Protein AF-A0A3C1Y6S0-F1 (afdb_monomer)

Solvent-accessible surface area (backbone atoms only — not comparable to full-atom values): 6928 Å² total; per-residue (Å²): 108,70,50,68,77,71,61,75,52,52,75,64,57,48,47,44,73,80,56,66,90,57,85,48,43,18,37,35,36,30,40,33,51,76,91,71,67,44,74,67,59,54,49,48,33,38,44,75,61,81,33,53,78,75,42,79,43,83,50,95,51,61,49,98,87,65,23,37,30,32,40,38,31,30,57,34,57,71,57,72,66,40,51,55,34,32,41,76,76,71,30,46,75,77,46,76,54,47,62,52,56,67,68,55,52,52,51,50,51,53,52,51,52,53,51,53,57,62,73,75,108

Radius of gyration: 17.7 Å; Cα contacts (8 Å, |Δi|>4): 165; chains: 1; bounding box: 53×32×46 Å

Structure (mmCIF, N/CA/C/O backbone):
data_AF-A0A3C1Y6S0-F1
#
_entry.id   AF-A0A3C1Y6S0-F1
#
loop_
_atom_site.group_PDB
_atom_site.id
_atom_site.type_symbol
_atom_site.label_atom_id
_atom_site.label_alt_id
_atom_site.label_comp_id
_atom_site.label_asym_id
_atom_site.label_entity_id
_atom_site.label_seq_id
_atom_site.pdbx_PDB_ins_code
_atom_site.Cartn_x
_atom_site.Cartn_y
_atom_site.Cartn_z
_atom_site.occupancy
_atom_site.B_iso_or_equiv
_atom_site.auth_seq_id
_atom_site.auth_comp_id
_atom_site.auth_asym_id
_atom_site.auth_atom_id
_atom_site.pdbx_PDB_model_num
ATOM 1 N N . MET A 1 1 ? 24.812 6.040 -2.675 1.00 62.03 1 MET A N 1
ATOM 2 C CA . MET A 1 1 ? 24.918 5.913 -1.200 1.00 62.03 1 MET A CA 1
ATOM 3 C C . MET A 1 1 ? 25.512 7.144 -0.519 1.00 62.03 1 MET A C 1
ATOM 5 O O . MET A 1 1 ? 24.821 7.693 0.322 1.00 62.03 1 MET A O 1
ATOM 9 N N . ALA A 1 2 ? 26.721 7.612 -0.864 1.00 70.38 2 ALA A N 1
ATOM 10 C CA . ALA A 1 2 ? 27.377 8.727 -0.153 1.00 70.38 2 ALA A CA 1
ATOM 11 C C . ALA A 1 2 ? 26.521 10.010 -0.038 1.00 70.38 2 ALA A C 1
ATOM 13 O O . ALA A 1 2 ? 26.334 10.498 1.068 1.00 70.38 2 ALA A O 1
ATOM 14 N N . LYS A 1 3 ? 25.909 10.479 -1.139 1.00 75.12 3 LYS A N 1
ATOM 15 C CA . LYS A 1 3 ? 24.992 11.641 -1.135 1.00 75.12 3 LYS A CA 1
ATOM 16 C C . LYS A 1 3 ? 23.722 11.444 -0.295 1.00 75.12 3 LYS A C 1
ATOM 18 O O . LYS A 1 3 ? 23.220 12.385 0.305 1.00 75.12 3 LYS A O 1
ATOM 23 N N . PHE A 1 4 ? 23.188 10.220 -0.262 1.00 74.25 4 PHE A N 1
ATOM 24 C CA . PHE A 1 4 ? 22.010 9.902 0.553 1.00 74.25 4 PHE A CA 1
ATOM 25 C C . PHE A 1 4 ? 22.349 9.989 2.044 1.00 74.25 4 PHE A C 1
ATOM 27 O O . PHE A 1 4 ? 21.592 10.569 2.813 1.00 74.25 4 PHE A O 1
ATOM 34 N N . LEU A 1 5 ? 23.518 9.471 2.434 1.00 80.44 5 LEU A N 1
ATOM 35 C CA . LEU A 1 5 ? 24.005 9.514 3.813 1.00 80.44 5 LEU A CA 1
ATOM 36 C C . LEU A 1 5 ? 24.427 10.923 4.254 1.00 80.44 5 LEU A C 1
ATOM 38 O O . LEU A 1 5 ? 24.258 11.254 5.422 1.00 80.44 5 LEU A O 1
ATOM 42 N N . SER A 1 6 ? 24.950 11.751 3.343 1.00 86.88 6 SER A N 1
ATOM 43 C CA . SER A 1 6 ? 25.320 13.141 3.645 1.00 86.88 6 SER A CA 1
ATOM 44 C C . SER A 1 6 ? 24.130 14.106 3.665 1.00 86.88 6 SER A C 1
ATOM 46 O O . SER A 1 6 ? 24.260 15.219 4.162 1.00 86.88 6 SER A O 1
ATOM 48 N N . GLY A 1 7 ? 22.960 13.687 3.167 1.00 80.12 7 GLY A N 1
ATOM 49 C CA . GLY A 1 7 ? 21.750 14.512 3.110 1.00 80.12 7 GLY A CA 1
ATOM 50 C C . GLY A 1 7 ? 21.687 15.480 1.921 1.00 80.12 7 GLY A C 1
ATOM 51 O O . GLY A 1 7 ? 20.680 16.175 1.767 1.00 80.12 7 GLY A O 1
ATOM 52 N N . ASP A 1 8 ? 22.692 15.467 1.041 1.00 90.88 8 ASP A N 1
ATOM 53 C CA . ASP A 1 8 ? 22.876 16.401 -0.086 1.00 90.88 8 ASP A CA 1
ATOM 54 C C . ASP A 1 8 ? 22.039 16.058 -1.329 1.00 90.88 8 ASP A C 1
ATOM 56 O O . ASP A 1 8 ? 22.406 16.376 -2.461 1.00 90.88 8 ASP A O 1
ATOM 60 N N . LEU A 1 9 ? 20.919 15.363 -1.142 1.00 87.62 9 LEU A N 1
ATOM 61 C CA . LEU A 1 9 ? 20.007 15.042 -2.233 1.00 87.62 9 LEU A CA 1
ATOM 62 C C . LEU A 1 9 ? 19.018 16.186 -2.455 1.00 87.62 9 LEU A C 1
ATOM 64 O O . LEU A 1 9 ? 18.376 16.680 -1.517 1.00 87.62 9 LEU A O 1
ATOM 68 N N . THR A 1 10 ? 18.833 16.548 -3.720 1.00 91.12 10 THR A N 1
ATOM 69 C CA . THR A 1 10 ? 17.703 17.366 -4.164 1.00 91.12 10 THR A CA 1
ATOM 70 C C . THR A 1 10 ? 16.377 16.665 -3.849 1.00 91.12 10 THR A C 1
ATOM 72 O O . THR A 1 10 ? 16.325 15.460 -3.595 1.00 91.12 10 THR A O 1
ATOM 75 N N . ALA A 1 11 ? 15.266 17.406 -3.866 1.00 84.88 11 ALA A N 1
ATOM 76 C CA . ALA A 1 11 ? 13.946 16.819 -3.625 1.00 84.88 11 ALA A CA 1
ATOM 77 C C . ALA A 1 11 ? 13.609 15.690 -4.622 1.00 84.88 11 ALA A C 1
ATOM 79 O O . ALA A 1 11 ? 13.045 14.674 -4.219 1.00 84.88 11 ALA A O 1
ATOM 80 N N . ALA A 1 12 ? 14.002 15.842 -5.891 1.00 84.75 12 ALA A N 1
ATOM 81 C CA . ALA A 1 12 ? 13.804 14.828 -6.923 1.00 84.75 12 ALA A CA 1
ATOM 82 C C . ALA A 1 12 ? 14.650 13.572 -6.660 1.00 84.75 12 ALA A C 1
ATOM 84 O O . ALA A 1 12 ? 14.105 12.474 -6.635 1.00 84.75 12 ALA A O 1
ATOM 85 N N . GLU A 1 13 ? 15.945 13.728 -6.357 1.00 87.19 13 GLU A N 1
ATOM 86 C CA . GLU A 1 13 ? 16.820 12.588 -6.039 1.00 87.19 13 GLU A CA 1
ATOM 87 C C . GLU A 1 13 ? 16.372 11.855 -4.760 1.00 87.19 13 GLU A C 1
ATOM 89 O O . GLU A 1 13 ? 16.472 10.629 -4.670 1.00 87.19 13 GLU A O 1
ATOM 94 N N . LYS A 1 14 ? 15.849 12.585 -3.760 1.00 85.81 14 LYS A N 1
ATOM 95 C CA . LYS A 1 14 ? 15.237 11.975 -2.568 1.00 85.81 14 LYS A CA 1
ATOM 96 C C . LYS A 1 14 ? 14.062 11.098 -2.967 1.00 85.81 14 LYS A C 1
ATOM 98 O O . LYS A 1 14 ? 14.014 9.952 -2.533 1.00 85.81 14 LYS A O 1
ATOM 103 N N . LEU A 1 15 ? 13.154 11.629 -3.787 1.00 83.56 15 LEU A N 1
ATOM 104 C CA . LEU A 1 15 ? 11.959 10.923 -4.234 1.00 83.56 15 LEU A CA 1
ATOM 105 C C . LEU A 1 15 ? 12.315 9.667 -5.032 1.00 83.56 15 LEU A C 1
ATOM 107 O O . LEU A 1 15 ? 11.832 8.595 -4.693 1.00 83.56 15 LEU A O 1
ATOM 111 N N . GLU A 1 16 ? 13.202 9.780 -6.018 1.00 84.69 16 GLU A N 1
ATOM 112 C CA . GLU A 1 16 ? 13.662 8.652 -6.836 1.00 84.69 16 GLU A CA 1
ATOM 113 C C . GLU A 1 16 ? 14.303 7.549 -5.981 1.00 84.69 16 GLU A C 1
ATOM 115 O O . GLU A 1 16 ? 14.069 6.363 -6.207 1.00 84.69 16 GLU A O 1
ATOM 120 N N . THR A 1 17 ? 15.040 7.927 -4.930 1.00 83.56 17 THR A N 1
ATOM 121 C CA . THR A 1 17 ? 15.675 6.955 -4.030 1.00 83.56 17 THR A CA 1
ATOM 122 C C . THR A 1 17 ? 14.657 6.122 -3.240 1.00 83.56 17 THR A C 1
ATOM 124 O O . THR A 1 17 ? 14.885 4.933 -3.020 1.00 83.56 17 THR A O 1
ATOM 127 N N . ILE A 1 18 ? 13.547 6.717 -2.791 1.00 81.06 18 ILE A N 1
ATOM 128 C CA . ILE A 1 18 ? 12.525 6.014 -1.987 1.00 81.06 18 ILE A CA 1
ATOM 129 C C . ILE A 1 18 ? 11.362 5.462 -2.836 1.00 81.06 18 ILE A C 1
ATOM 131 O O . ILE A 1 18 ? 10.636 4.573 -2.389 1.00 81.06 18 ILE A O 1
ATOM 135 N N . PHE A 1 19 ? 11.206 5.951 -4.068 1.00 81.00 19 PHE A N 1
ATOM 136 C CA . PHE A 1 19 ? 10.183 5.554 -5.036 1.00 81.00 19 PHE A CA 1
ATOM 137 C C . PHE A 1 19 ? 10.797 5.285 -6.422 1.00 81.00 19 PHE A C 1
ATOM 139 O O . PHE A 1 19 ? 10.487 6.002 -7.373 1.00 81.00 19 PHE A O 1
ATOM 146 N N . PRO A 1 20 ? 11.629 4.239 -6.578 1.00 78.50 20 PRO A N 1
ATOM 147 C CA . PRO A 1 20 ? 12.188 3.904 -7.881 1.00 78.50 20 PRO A CA 1
ATOM 148 C C . PRO A 1 20 ? 11.096 3.412 -8.842 1.00 78.50 20 PRO A C 1
ATOM 150 O O . PRO A 1 20 ? 10.174 2.682 -8.441 1.00 78.50 20 PRO A O 1
ATOM 153 N N . GLU A 1 21 ? 11.219 3.783 -10.115 1.00 71.69 21 GLU A N 1
ATOM 154 C CA . GLU A 1 21 ? 10.416 3.211 -11.195 1.00 71.69 21 GLU A CA 1
ATOM 155 C C . GLU A 1 21 ? 10.918 1.799 -11.527 1.00 71.69 21 GLU A C 1
ATOM 157 O O . GLU A 1 21 ? 12.113 1.567 -11.695 1.00 71.69 21 GLU A O 1
ATOM 162 N N . SER A 1 22 ? 10.001 0.835 -11.591 1.00 73.25 22 SER A N 1
ATOM 163 C C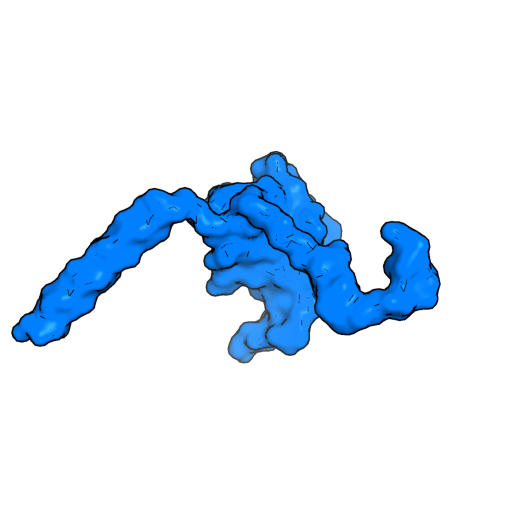A . SER A 1 22 ? 10.289 -0.542 -11.993 1.00 73.25 22 SER A CA 1
ATOM 164 C C . SER A 1 22 ? 9.070 -1.121 -12.703 1.00 73.25 22 SER A C 1
ATOM 166 O O . SER A 1 22 ? 7.939 -0.903 -12.262 1.00 73.25 22 SER A O 1
ATOM 168 N N . ALA A 1 23 ? 9.311 -1.839 -13.802 1.00 67.62 23 ALA A N 1
ATOM 169 C CA . ALA A 1 23 ? 8.272 -2.370 -14.683 1.00 67.62 23 ALA A CA 1
ATOM 170 C C . ALA A 1 23 ? 7.353 -3.394 -13.994 1.00 67.62 23 ALA A C 1
ATOM 172 O O . ALA A 1 23 ? 6.197 -3.518 -14.381 1.00 67.62 23 ALA A O 1
ATOM 173 N N . ASP A 1 24 ? 7.833 -4.054 -12.937 1.00 79.75 24 ASP A N 1
ATOM 174 C CA . ASP A 1 24 ? 7.111 -5.124 -12.235 1.00 79.75 24 ASP A CA 1
ATOM 175 C C . ASP A 1 24 ? 6.596 -4.682 -10.854 1.00 79.75 24 ASP A C 1
ATOM 177 O O . ASP A 1 24 ? 6.432 -5.492 -9.941 1.00 79.75 24 ASP A O 1
ATOM 181 N N . THR A 1 25 ? 6.390 -3.375 -10.657 1.00 88.56 25 THR A N 1
ATOM 182 C CA . THR A 1 25 ? 5.899 -2.824 -9.387 1.00 88.56 25 THR A CA 1
ATOM 183 C C . THR A 1 25 ? 4.476 -2.308 -9.507 1.00 88.56 25 THR A C 1
ATOM 185 O O . THR A 1 25 ? 4.226 -1.349 -10.232 1.00 88.56 25 THR A O 1
ATOM 188 N N . SER A 1 26 ? 3.573 -2.870 -8.706 1.00 91.81 26 SER A N 1
ATOM 189 C CA . SER A 1 26 ? 2.218 -2.346 -8.521 1.00 91.81 26 SER A CA 1
ATOM 190 C C . SER A 1 26 ? 2.105 -1.503 -7.258 1.00 91.81 26 SER A C 1
ATOM 192 O O . SER A 1 26 ? 2.847 -1.682 -6.285 1.00 91.81 26 SER A O 1
ATOM 194 N N . ARG A 1 27 ? 1.141 -0.585 -7.268 1.00 93.31 27 ARG A N 1
ATOM 195 C CA . ARG A 1 27 ? 0.791 0.286 -6.150 1.00 93.31 27 ARG A CA 1
ATOM 196 C C . ARG A 1 27 ? -0.655 0.048 -5.749 1.00 93.31 27 ARG A C 1
ATOM 198 O O . ARG A 1 27 ? -1.530 0.002 -6.605 1.00 93.31 27 ARG A O 1
ATOM 205 N N . LEU A 1 28 ? -0.914 -0.074 -4.454 1.00 96.31 28 LEU A N 1
ATOM 206 C CA . LEU A 1 28 ? -2.267 -0.231 -3.928 1.00 96.31 28 LEU A CA 1
ATOM 207 C C . LEU A 1 28 ? -2.527 0.846 -2.882 1.00 96.31 28 LEU A C 1
ATOM 209 O O . LEU A 1 28 ? -1.684 1.086 -2.019 1.00 96.31 28 LEU A O 1
ATOM 213 N N . LEU A 1 29 ? -3.699 1.473 -2.934 1.00 97.50 29 LEU A N 1
ATOM 214 C CA . LEU A 1 29 ? -4.221 2.259 -1.821 1.00 97.50 29 LEU A CA 1
ATOM 215 C C . LEU A 1 29 ? -5.176 1.383 -1.029 1.00 97.5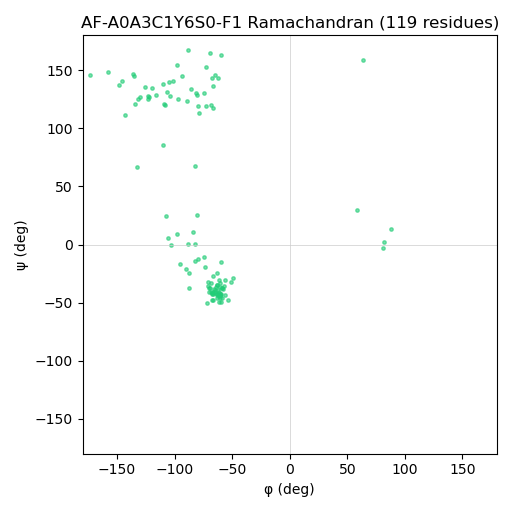0 29 LEU A C 1
ATOM 217 O O . LEU A 1 29 ? -6.137 0.850 -1.576 1.00 97.50 29 LEU A O 1
ATOM 221 N N . VAL A 1 30 ? -4.918 1.261 0.265 1.00 98.12 30 VAL A N 1
ATOM 222 C CA . VAL A 1 30 ? -5.639 0.353 1.153 1.00 98.12 30 VAL A CA 1
ATOM 223 C C . VAL A 1 30 ? -6.242 1.145 2.303 1.00 98.12 30 VAL A C 1
ATOM 225 O O . VAL A 1 30 ? -5.545 1.909 2.975 1.00 98.12 30 VAL A O 1
ATOM 228 N N . ALA A 1 31 ? -7.541 0.982 2.532 1.00 98.06 31 ALA A N 1
ATOM 229 C CA . ALA A 1 31 ? -8.223 1.538 3.686 1.00 98.06 31 ALA A CA 1
ATOM 230 C C . ALA A 1 31 ? -7.996 0.656 4.912 1.00 98.06 31 ALA A C 1
ATOM 232 O O . ALA A 1 31 ? -8.263 -0.546 4.895 1.00 98.06 31 ALA A O 1
ATOM 233 N N . VAL A 1 32 ? -7.568 1.286 5.999 1.00 97.56 32 VAL A N 1
ATOM 234 C CA . VAL A 1 32 ? -7.282 0.630 7.272 1.00 97.56 32 VAL A CA 1
ATOM 235 C C . VAL A 1 32 ? -8.000 1.384 8.377 1.00 97.56 32 VAL A C 1
ATOM 237 O O . VAL A 1 32 ? -7.884 2.609 8.498 1.00 97.56 32 VAL A O 1
ATOM 240 N N . HIS A 1 33 ? -8.784 0.672 9.178 1.00 96.00 33 HIS A N 1
ATOM 241 C CA . HIS A 1 33 ? -9.400 1.278 10.347 1.00 96.00 33 HIS A CA 1
ATOM 242 C C . HIS A 1 33 ? -8.305 1.657 11.370 1.00 96.00 33 HIS A C 1
ATOM 244 O O . HIS A 1 33 ? -7.374 0.875 11.564 1.00 96.00 33 HIS A O 1
ATOM 250 N N . PRO A 1 34 ? -8.348 2.849 12.002 1.00 92.62 34 PRO A N 1
ATOM 251 C CA . PRO A 1 34 ? -7.229 3.337 12.815 1.00 92.62 34 PRO A CA 1
ATOM 252 C C . PRO A 1 34 ? -6.814 2.408 13.959 1.00 92.62 34 PRO A C 1
ATOM 254 O O . PRO A 1 34 ? -5.626 2.299 14.247 1.00 92.62 34 PRO A O 1
ATOM 257 N N . ALA A 1 35 ? -7.776 1.723 14.584 1.00 94.69 35 ALA A N 1
ATOM 258 C CA . ALA A 1 35 ? -7.507 0.779 15.670 1.00 94.69 35 ALA A CA 1
ATOM 259 C C . ALA A 1 35 ? -6.871 -0.538 15.189 1.00 94.69 35 ALA A C 1
ATOM 261 O O . ALA A 1 35 ? -6.246 -1.236 15.981 1.00 94.69 35 ALA A O 1
ATOM 262 N N . ASP A 1 36 ? -6.998 -0.846 13.897 1.00 94.31 36 ASP A N 1
ATOM 263 C CA . ASP A 1 36 ? -6.581 -2.113 13.289 1.00 94.31 36 ASP A CA 1
ATOM 264 C C . ASP A 1 36 ? -5.299 -1.956 12.453 1.00 94.31 36 ASP A C 1
ATOM 266 O O . ASP A 1 36 ? -4.848 -2.890 11.783 1.00 94.31 36 ASP A O 1
ATOM 270 N N . TYR A 1 37 ? -4.689 -0.763 12.474 1.00 95.88 37 TYR A N 1
ATOM 271 C CA . TYR A 1 37 ? -3.426 -0.532 11.790 1.00 95.88 37 TYR A CA 1
ATOM 272 C C . TYR A 1 37 ? -2.302 -1.338 12.440 1.00 95.88 37 TYR A C 1
ATOM 274 O O . TYR A 1 37 ? -1.904 -1.102 13.580 1.00 95.88 37 TYR A O 1
ATOM 282 N N . SER A 1 38 ? -1.731 -2.245 11.655 1.00 96.56 38 SER A N 1
ATOM 283 C CA . SER A 1 38 ? -0.535 -2.991 12.010 1.00 96.56 38 SER A CA 1
ATOM 284 C C . SER A 1 38 ? 0.319 -3.189 10.764 1.00 96.56 38 SER A C 1
ATOM 286 O O . SER A 1 38 ? -0.052 -3.923 9.849 1.00 96.56 38 SER A O 1
ATOM 288 N N . ALA A 1 39 ? 1.478 -2.527 10.723 1.00 97.25 39 ALA A N 1
ATOM 289 C CA . ALA A 1 39 ? 2.395 -2.627 9.589 1.00 97.25 39 ALA A CA 1
ATOM 290 C C . ALA A 1 39 ? 2.856 -4.074 9.349 1.00 97.25 39 ALA A C 1
ATOM 292 O O . ALA A 1 39 ? 2.964 -4.501 8.204 1.00 97.25 39 ALA A O 1
ATOM 293 N N . SER A 1 40 ? 3.077 -4.843 10.420 1.00 97.94 40 SER A N 1
ATOM 294 C CA . SER A 1 40 ? 3.475 -6.249 10.326 1.00 97.94 40 SER A CA 1
ATOM 295 C C . SER A 1 40 ? 2.348 -7.145 9.817 1.00 97.94 40 SER A C 1
ATOM 297 O O . SER A 1 40 ? 2.614 -8.046 9.028 1.00 97.94 40 SER A O 1
ATOM 299 N N . ALA A 1 41 ? 1.094 -6.893 10.205 1.00 97.75 41 ALA A N 1
ATOM 300 C CA . ALA A 1 41 ? -0.046 -7.656 9.694 1.00 97.75 41 ALA A CA 1
ATOM 301 C C . ALA A 1 41 ? -0.296 -7.374 8.205 1.00 97.75 41 ALA A C 1
ATOM 303 O O . ALA A 1 41 ? -0.512 -8.303 7.432 1.00 97.75 41 ALA A O 1
ATOM 304 N N . ILE A 1 42 ? -0.186 -6.109 7.785 1.00 98.06 42 ILE A N 1
ATOM 305 C CA . ILE A 1 42 ? -0.274 -5.726 6.369 1.00 98.06 42 ILE A CA 1
ATOM 306 C C . ILE A 1 42 ? 0.858 -6.380 5.564 1.00 98.06 42 ILE A C 1
ATOM 308 O O . ILE A 1 42 ? 0.603 -6.939 4.500 1.00 98.06 42 ILE A O 1
ATOM 312 N N . ALA A 1 43 ? 2.094 -6.360 6.077 1.00 98.06 43 ALA A N 1
ATOM 313 C CA . ALA A 1 43 ? 3.220 -7.032 5.432 1.00 98.06 43 ALA A CA 1
ATOM 314 C C . ALA A 1 43 ? 2.984 -8.542 5.305 1.00 98.06 43 ALA A C 1
ATOM 316 O O . ALA A 1 43 ? 3.155 -9.096 4.223 1.00 98.06 43 ALA A O 1
ATOM 317 N N . LYS A 1 44 ? 2.481 -9.189 6.361 1.00 97.88 44 LYS A N 1
ATOM 318 C CA . LYS A 1 44 ? 2.142 -10.613 6.327 1.00 97.88 44 LYS A CA 1
ATOM 319 C C . LYS A 1 44 ? 1.071 -10.934 5.284 1.00 97.88 44 LYS A C 1
ATOM 321 O O . LYS A 1 44 ? 1.221 -11.909 4.556 1.00 97.88 44 LYS A O 1
ATOM 326 N N . ALA A 1 45 ? 0.028 -10.108 5.179 1.00 97.62 45 ALA A N 1
ATOM 327 C CA . ALA A 1 45 ? -1.033 -10.285 4.188 1.00 97.62 45 ALA A CA 1
ATOM 328 C C . ALA A 1 45 ? -0.504 -10.225 2.744 1.00 97.62 45 ALA A C 1
ATOM 330 O O . ALA A 1 45 ? -1.027 -10.925 1.870 1.00 97.62 45 ALA A O 1
ATOM 331 N N . VAL A 1 46 ? 0.532 -9.409 2.509 1.00 97.62 46 VAL A N 1
ATOM 332 C CA . VAL A 1 46 ? 1.241 -9.309 1.226 1.00 97.62 46 VAL A CA 1
ATOM 333 C C . VAL A 1 46 ? 2.100 -10.548 0.978 1.00 97.62 46 VAL A C 1
ATOM 335 O O . VAL A 1 46 ? 1.981 -11.182 -0.069 1.00 97.62 46 VAL A O 1
ATOM 338 N N . GLU A 1 47 ? 2.918 -10.927 1.957 1.00 96.06 47 GLU A N 1
ATOM 339 C CA . GLU A 1 47 ? 3.849 -12.056 1.859 1.00 96.06 47 GLU A CA 1
ATOM 340 C C . GLU A 1 47 ? 3.137 -13.415 1.762 1.00 96.06 47 GLU A C 1
ATOM 342 O O . GLU A 1 47 ? 3.656 -14.327 1.129 1.00 96.06 47 GLU A O 1
ATOM 347 N N . ASP A 1 48 ? 1.916 -13.543 2.295 1.00 95.81 48 ASP A N 1
ATOM 348 C CA . ASP A 1 48 ? 1.048 -14.724 2.126 1.00 95.81 48 ASP A CA 1
ATOM 349 C C . ASP A 1 48 ? 0.689 -15.032 0.665 1.00 95.81 48 ASP A C 1
ATOM 351 O O . ASP A 1 48 ? 0.183 -16.114 0.366 1.00 95.81 48 ASP A O 1
ATOM 355 N N . CYS A 1 49 ? 0.903 -14.080 -0.244 1.00 95.50 49 CYS A N 1
ATOM 356 C CA . CYS A 1 49 ? 0.690 -14.260 -1.677 1.00 95.50 49 CYS A CA 1
ATOM 357 C C . CYS A 1 49 ? 1.976 -14.588 -2.446 1.00 95.50 49 CYS A C 1
ATOM 359 O O . CYS A 1 49 ? 1.947 -14.5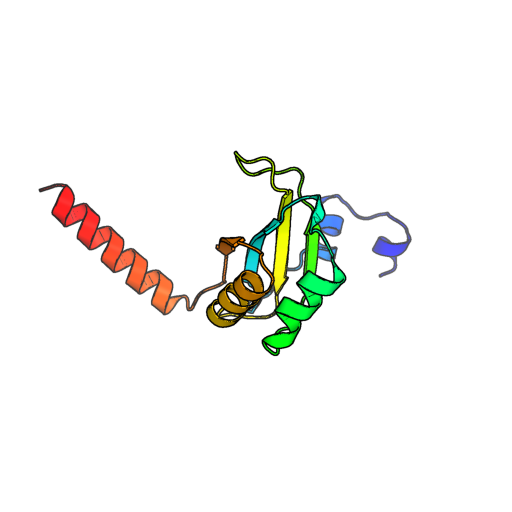25 -3.673 1.00 95.50 49 CYS A O 1
ATOM 361 N N . ASP A 1 50 ? 3.088 -14.866 -1.755 1.00 94.69 50 ASP A N 1
ATOM 362 C CA . ASP A 1 50 ? 4.427 -15.006 -2.344 1.00 94.69 50 ASP A CA 1
ATOM 363 C C . ASP A 1 50 ? 4.888 -13.737 -3.099 1.00 94.69 50 ASP A C 1
ATOM 365 O O . ASP A 1 50 ? 5.660 -13.795 -4.057 1.00 94.69 50 ASP A O 1
ATOM 369 N N . VAL A 1 51 ? 4.415 -12.562 -2.662 1.00 93.81 51 VAL A N 1
ATOM 370 C CA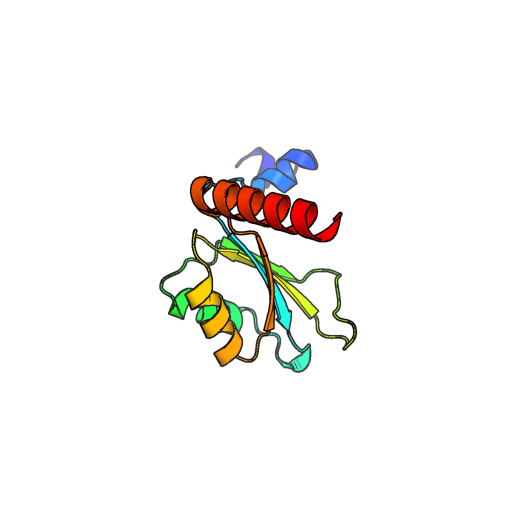 . VAL A 1 51 ? 4.754 -11.249 -3.233 1.00 93.81 51 VAL A CA 1
ATOM 371 C C . VAL A 1 51 ? 5.622 -10.457 -2.257 1.00 93.81 51 VAL A C 1
ATOM 373 O O . VAL A 1 51 ? 5.350 -10.409 -1.060 1.00 93.81 51 VAL A O 1
ATOM 376 N N . GLN A 1 52 ? 6.653 -9.780 -2.769 1.00 94.12 52 GLN A N 1
ATOM 377 C CA . GLN A 1 52 ? 7.510 -8.920 -1.948 1.00 94.12 52 GLN A CA 1
ATOM 378 C C . GLN A 1 52 ? 6.869 -7.546 -1.718 1.00 94.12 52 GLN A C 1
ATOM 380 O O . GLN A 1 52 ? 6.487 -6.856 -2.671 1.00 94.12 52 GLN A O 1
ATOM 385 N N . LEU A 1 53 ? 6.819 -7.112 -0.457 1.00 95.62 53 LEU A N 1
ATOM 386 C CA . LEU A 1 53 ? 6.476 -5.740 -0.091 1.00 95.62 53 LEU A CA 1
ATOM 387 C C . LEU A 1 53 ? 7.699 -4.829 -0.293 1.00 95.62 53 LEU A C 1
ATOM 389 O O . LEU A 1 53 ? 8.689 -4.926 0.424 1.00 95.62 53 LEU A O 1
ATOM 393 N N . LEU A 1 54 ? 7.616 -3.915 -1.258 1.00 93.62 54 LEU A N 1
ATOM 394 C CA . LEU A 1 54 ? 8.679 -2.962 -1.598 1.00 93.62 54 LEU A CA 1
ATOM 395 C C . LEU A 1 54 ? 8.573 -1.645 -0.824 1.00 93.62 54 LEU A C 1
ATOM 397 O O . LEU A 1 54 ? 9.537 -0.887 -0.743 1.00 93.62 54 LEU A O 1
ATOM 401 N N . GLY A 1 55 ? 7.389 -1.325 -0.305 1.00 93.88 55 GLY A N 1
ATOM 402 C CA . GLY A 1 55 ? 7.176 -0.123 0.487 1.00 93.88 55 GLY A CA 1
ATOM 403 C C . GLY A 1 55 ? 5.783 -0.063 1.092 1.00 93.88 55 GLY A C 1
ATOM 404 O O . GLY A 1 55 ? 4.807 -0.488 0.477 1.00 93.88 55 GLY A O 1
ATOM 405 N N . LEU A 1 56 ? 5.703 0.503 2.291 1.00 96.25 56 LEU A N 1
ATOM 406 C CA . LEU A 1 56 ? 4.464 0.786 3.002 1.00 96.25 56 LEU A CA 1
ATOM 407 C C . LEU A 1 56 ? 4.538 2.222 3.506 1.00 96.25 56 LEU A C 1
ATOM 409 O O . LEU A 1 56 ? 5.493 2.610 4.177 1.00 96.25 56 LEU A O 1
ATOM 413 N N . THR A 1 57 ? 3.549 3.038 3.160 1.00 95.12 57 THR A N 1
ATOM 414 C CA . THR A 1 57 ? 3.502 4.446 3.562 1.00 95.12 57 THR A CA 1
ATOM 415 C C . THR A 1 57 ? 2.112 4.802 4.055 1.00 95.12 57 THR A C 1
ATOM 417 O O . THR A 1 57 ? 1.134 4.708 3.317 1.00 95.12 57 THR A O 1
ATOM 420 N N . VAL A 1 58 ? 2.015 5.258 5.304 1.00 94.44 58 VAL A N 1
ATOM 421 C CA . VAL A 1 58 ? 0.784 5.872 5.811 1.00 94.44 58 VAL A CA 1
ATOM 422 C C . VAL A 1 58 ? 0.648 7.248 5.171 1.00 94.44 58 VAL A C 1
ATOM 424 O O . VAL A 1 58 ? 1.511 8.106 5.342 1.00 94.44 58 VAL A O 1
ATOM 427 N N . THR A 1 59 ? -0.429 7.460 4.421 1.00 95.19 59 THR A N 1
ATOM 428 C CA . THR A 1 59 ? -0.662 8.738 3.743 1.00 95.19 59 THR A CA 1
ATOM 429 C C . THR A 1 59 ? -1.412 9.719 4.650 1.00 95.19 59 THR A C 1
ATOM 431 O O . THR A 1 59 ? -1.999 9.361 5.681 1.00 95.19 59 THR A O 1
ATOM 434 N N . THR A 1 60 ? -1.445 10.983 4.234 1.00 93.75 60 THR A N 1
ATOM 435 C CA . THR A 1 60 ? -2.291 12.013 4.852 1.00 93.75 60 THR A CA 1
ATOM 436 C C . THR A 1 60 ? -3.774 11.857 4.493 1.00 93.75 60 THR A C 1
ATOM 438 O O . THR A 1 60 ? -4.619 12.491 5.122 1.00 93.75 60 THR A O 1
ATOM 441 N N . MET A 1 61 ? -4.118 10.998 3.525 1.00 95.56 61 MET A N 1
ATOM 442 C CA . MET A 1 61 ? -5.492 10.794 3.068 1.00 95.56 61 MET A CA 1
ATOM 443 C C . MET A 1 61 ? -6.332 10.022 4.092 1.00 95.56 61 MET A C 1
ATOM 445 O O . MET A 1 61 ? -5.838 9.201 4.876 1.00 95.56 61 MET A O 1
ATOM 449 N N . ARG A 1 62 ? -7.642 10.268 4.057 1.00 96.12 62 ARG A N 1
ATOM 450 C CA . ARG A 1 62 ? -8.655 9.551 4.835 1.00 96.12 62 ARG A CA 1
ATOM 451 C C . ARG A 1 62 ? -9.835 9.217 3.935 1.00 96.12 62 ARG A C 1
ATOM 453 O O . ARG A 1 62 ? -10.199 10.008 3.069 1.00 96.12 62 ARG A O 1
ATOM 460 N N . THR A 1 63 ? -10.449 8.062 4.159 1.00 95.31 63 THR A N 1
ATOM 461 C CA . THR A 1 63 ? -11.757 7.768 3.552 1.00 95.31 63 THR A CA 1
ATOM 462 C C . THR A 1 63 ? -12.840 8.659 4.174 1.00 95.31 63 THR A C 1
ATOM 464 O O . THR A 1 63 ? -12.649 9.201 5.264 1.00 95.31 63 THR A O 1
ATOM 467 N N . ARG A 1 64 ? -14.017 8.761 3.539 1.00 91.75 64 ARG A N 1
ATOM 468 C CA . ARG A 1 64 ? -15.170 9.492 4.106 1.00 91.75 64 ARG A CA 1
ATOM 469 C C . ARG A 1 64 ? -15.573 8.980 5.499 1.00 91.75 64 ARG A C 1
ATOM 471 O O . ARG A 1 64 ? -16.031 9.761 6.321 1.00 91.75 64 ARG A O 1
ATOM 478 N N . GLY A 1 65 ? -15.365 7.689 5.769 1.00 92.25 65 GLY A N 1
ATOM 479 C CA . GLY A 1 65 ? -15.598 7.059 7.073 1.00 92.25 65 GLY A CA 1
ATOM 480 C C . GLY A 1 65 ? -14.440 7.195 8.069 1.00 92.25 65 GLY A C 1
ATOM 481 O O . GLY A 1 65 ? -14.422 6.487 9.066 1.00 92.25 65 GLY A O 1
ATOM 482 N N . GLY A 1 66 ? -13.434 8.032 7.795 1.00 93.94 66 GLY A N 1
ATOM 483 C CA . GLY A 1 66 ? -12.324 8.302 8.717 1.00 93.94 66 GLY A CA 1
ATOM 484 C C . GLY A 1 66 ? -11.196 7.264 8.730 1.00 93.94 66 GLY A C 1
ATOM 485 O O . GLY A 1 66 ? -10.187 7.483 9.398 1.00 93.94 66 GLY A O 1
ATOM 486 N N . ARG A 1 67 ? -11.303 6.166 7.965 1.00 96.06 67 ARG A N 1
ATOM 487 C CA . ARG A 1 67 ? -10.225 5.164 7.843 1.00 96.06 67 ARG A CA 1
ATOM 488 C C . ARG A 1 67 ? -8.957 5.770 7.241 1.00 96.06 67 ARG A C 1
ATOM 490 O O . ARG A 1 67 ? -9.042 6.610 6.338 1.00 96.06 67 ARG A O 1
ATOM 497 N N . HIS A 1 68 ? -7.799 5.329 7.727 1.00 96.00 68 HIS A N 1
ATOM 498 C CA . HIS A 1 68 ? -6.497 5.656 7.154 1.00 96.00 68 HIS A CA 1
ATOM 499 C C . HIS A 1 68 ? -6.372 5.074 5.751 1.00 96.00 68 HIS A C 1
ATOM 501 O O . HIS A 1 68 ? -6.897 3.998 5.485 1.00 96.00 68 HIS A O 1
ATOM 507 N N . VAL A 1 69 ? -5.664 5.779 4.870 1.00 97.69 69 VAL A N 1
ATOM 508 C CA . VAL A 1 69 ? -5.277 5.251 3.561 1.00 97.69 69 VAL A CA 1
ATOM 509 C C . VAL A 1 69 ? -3.777 4.989 3.583 1.00 97.69 69 VAL A C 1
ATOM 511 O O . VAL A 1 69 ? -2.979 5.902 3.819 1.00 97.69 69 VAL A O 1
ATOM 514 N N . VAL A 1 70 ? -3.400 3.738 3.360 1.00 97.75 70 VAL A N 1
ATOM 515 C CA . VAL A 1 70 ? -2.014 3.276 3.298 1.00 97.75 70 VAL A CA 1
ATOM 516 C C . VAL A 1 70 ? -1.672 2.983 1.844 1.00 97.75 70 VAL A C 1
ATOM 518 O O . VAL A 1 70 ? -2.426 2.301 1.157 1.00 97.75 70 VAL A O 1
ATOM 521 N N . LEU A 1 71 ? -0.541 3.504 1.376 1.00 96.31 71 LEU A N 1
ATOM 522 C CA . LEU A 1 71 ? 0.033 3.167 0.080 1.00 96.31 71 LEU A CA 1
ATOM 523 C C . LEU A 1 71 ? 0.956 1.959 0.243 1.00 96.31 71 LEU A C 1
ATOM 525 O O . LEU A 1 71 ? 1.913 2.012 1.018 1.00 96.31 71 LEU A O 1
ATOM 529 N N . LEU A 1 72 ? 0.689 0.906 -0.520 1.00 96.50 72 LEU A N 1
ATOM 530 C CA . LEU A 1 72 ? 1.560 -0.253 -0.668 1.00 96.50 72 LEU A CA 1
ATOM 531 C C . LEU A 1 72 ? 2.250 -0.204 -2.024 1.00 96.50 72 LEU A C 1
ATOM 533 O O . LEU A 1 72 ? 1.624 0.116 -3.031 1.00 96.50 72 LEU A O 1
ATOM 537 N N . ARG A 1 73 ? 3.532 -0.561 -2.047 1.00 94.44 73 ARG A N 1
ATOM 538 C CA . ARG A 1 73 ? 4.288 -0.883 -3.259 1.00 94.44 73 ARG A CA 1
ATOM 539 C C . ARG A 1 73 ? 4.698 -2.336 -3.190 1.00 94.44 73 ARG A C 1
ATOM 541 O O . ARG A 1 73 ? 5.288 -2.745 -2.192 1.00 94.44 73 ARG A O 1
ATOM 548 N N . VAL A 1 74 ? 4.416 -3.095 -4.237 1.00 94.81 74 VAL A N 1
ATOM 549 C CA . VAL A 1 74 ? 4.633 -4.544 -4.258 1.00 94.81 74 VAL A CA 1
ATOM 550 C C . VAL A 1 74 ? 5.271 -4.988 -5.565 1.00 94.81 74 VAL A C 1
ATOM 552 O O . VAL A 1 74 ? 4.994 -4.410 -6.615 1.00 94.81 74 VAL A O 1
ATOM 555 N N . ALA A 1 75 ? 6.112 -6.017 -5.501 1.00 92.44 75 ALA A N 1
ATOM 556 C CA . ALA A 1 75 ? 6.759 -6.618 -6.667 1.00 92.44 75 ALA A CA 1
ATOM 557 C C . ALA A 1 75 ? 5.819 -7.622 -7.355 1.00 92.44 75 ALA A C 1
ATOM 559 O O . ALA A 1 75 ? 6.024 -8.833 -7.286 1.00 92.44 75 ALA A O 1
ATOM 560 N N . ALA A 1 76 ? 4.738 -7.122 -7.947 1.00 89.50 76 ALA A N 1
ATOM 561 C CA . ALA A 1 76 ? 3.762 -7.932 -8.662 1.00 89.50 76 ALA A CA 1
ATOM 562 C C . ALA A 1 76 ? 3.188 -7.157 -9.847 1.00 89.50 76 ALA A C 1
ATOM 564 O O . ALA A 1 76 ? 2.886 -5.972 -9.718 1.00 89.50 76 ALA A O 1
ATOM 565 N N . ALA A 1 77 ? 2.982 -7.841 -10.974 1.00 84.56 77 ALA A N 1
ATOM 5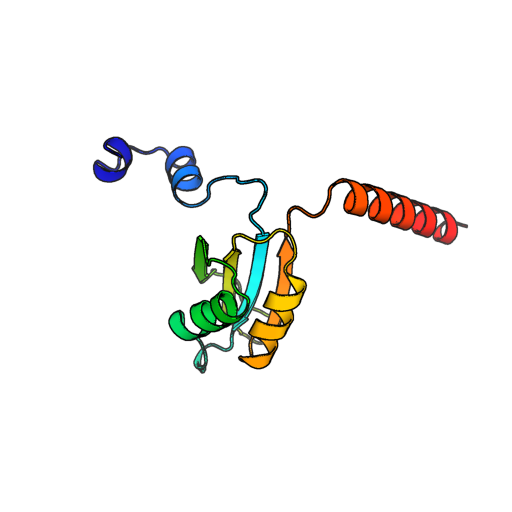66 C CA . ALA A 1 77 ? 2.272 -7.304 -12.138 1.00 84.56 77 ALA A CA 1
ATOM 567 C C . ALA A 1 77 ? 0.746 -7.530 -12.063 1.00 84.56 77 ALA A C 1
ATOM 569 O O . ALA A 1 77 ? -0.018 -6.783 -12.668 1.00 84.56 77 ALA A O 1
ATOM 570 N N . ASP A 1 78 ? 0.307 -8.545 -11.307 1.00 87.38 78 ASP A N 1
ATOM 571 C CA . ASP A 1 78 ? -1.099 -8.860 -11.025 1.00 87.38 78 ASP A CA 1
ATOM 572 C C . ASP A 1 78 ? -1.332 -8.872 -9.510 1.00 87.38 78 ASP A C 1
ATOM 574 O O . ASP A 1 78 ? -0.657 -9.585 -8.767 1.00 87.38 78 ASP A O 1
ATOM 578 N N . THR A 1 79 ? -2.296 -8.079 -9.054 1.00 92.38 79 THR A N 1
ATOM 579 C CA . THR A 1 79 ? -2.601 -7.846 -7.638 1.00 92.38 79 THR A CA 1
ATOM 580 C C . THR A 1 79 ? -3.839 -8.595 -7.157 1.00 92.38 79 THR A C 1
ATOM 582 O O . THR A 1 79 ? -4.181 -8.513 -5.981 1.00 92.38 79 THR A O 1
ATOM 585 N N . ARG A 1 80 ? -4.529 -9.366 -8.007 1.00 92.12 80 ARG A N 1
ATOM 586 C CA . ARG A 1 80 ? -5.825 -9.971 -7.644 1.00 92.12 80 ARG A CA 1
ATOM 587 C C . ARG A 1 80 ? -5.749 -10.926 -6.450 1.00 92.12 80 ARG A C 1
ATOM 589 O O . ARG A 1 80 ? -6.695 -11.011 -5.670 1.00 92.12 80 ARG A O 1
ATOM 596 N N . SER A 1 81 ? -4.663 -11.691 -6.312 1.00 93.50 81 SER A N 1
ATOM 597 C CA . SER A 1 81 ? -4.431 -12.543 -5.132 1.00 93.50 81 SER A CA 1
ATOM 598 C C . S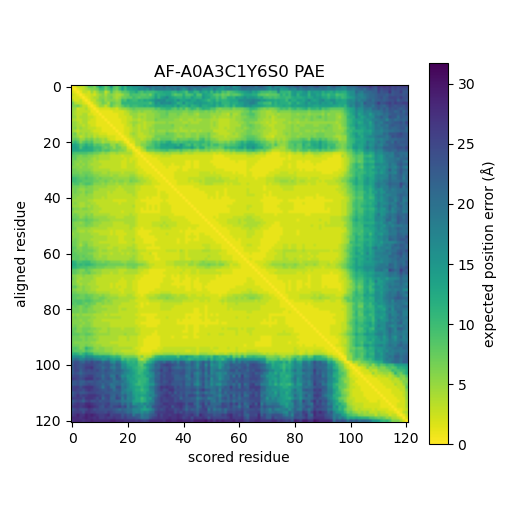ER A 1 81 ? -4.186 -11.708 -3.876 1.00 93.50 81 SER A C 1
ATOM 600 O O . SER A 1 81 ? -4.754 -12.011 -2.827 1.00 93.50 81 SER A O 1
ATOM 602 N N . LEU A 1 82 ? -3.407 -10.635 -4.016 1.00 95.50 82 LEU A N 1
ATOM 603 C CA . LEU A 1 82 ? -3.074 -9.700 -2.953 1.00 95.50 82 LEU A CA 1
ATOM 604 C C . LEU A 1 82 ? -4.315 -8.981 -2.417 1.00 95.50 82 LEU A C 1
ATOM 606 O O . LEU A 1 82 ? -4.508 -8.933 -1.209 1.00 95.50 82 LEU A O 1
ATOM 610 N N . GLU A 1 83 ? -5.183 -8.488 -3.298 1.00 96.50 83 GLU A N 1
ATOM 611 C CA . GLU A 1 83 ? -6.427 -7.801 -2.928 1.00 96.50 83 GLU A CA 1
ATOM 612 C C . GLU A 1 83 ? -7.337 -8.704 -2.087 1.00 96.50 83 GLU A C 1
ATOM 614 O O . GLU A 1 83 ? -7.788 -8.303 -1.015 1.00 96.50 83 GLU A O 1
ATOM 619 N N . ARG A 1 84 ? -7.511 -9.967 -2.503 1.00 96.62 84 ARG A N 1
ATOM 620 C CA . ARG A 1 84 ? -8.251 -10.970 -1.717 1.00 96.62 84 ARG A CA 1
ATOM 621 C C . ARG A 1 84 ? -7.574 -11.276 -0.385 1.00 96.62 84 ARG A C 1
ATOM 623 O O . ARG A 1 84 ? -8.249 -11.546 0.603 1.00 96.62 84 ARG A O 1
ATOM 630 N N . SER A 1 85 ? -6.243 -11.290 -0.349 1.00 97.62 85 SER A N 1
ATOM 631 C CA . SER A 1 85 ? -5.506 -11.524 0.892 1.00 97.62 85 SER A CA 1
ATOM 632 C C . SER A 1 85 ? -5.696 -10.379 1.877 1.00 97.62 85 SER A C 1
ATOM 634 O O . SER A 1 85 ? -6.066 -10.627 3.018 1.00 97.62 85 SER A O 1
ATOM 636 N N . LEU A 1 86 ? -5.547 -9.136 1.420 1.00 97.25 86 LEU A N 1
ATOM 637 C CA . LEU A 1 86 ? -5.796 -7.933 2.212 1.00 97.25 86 LEU A CA 1
ATOM 638 C C . LEU A 1 86 ? -7.225 -7.915 2.773 1.00 97.25 86 LEU A C 1
ATOM 640 O O . LEU A 1 86 ? -7.401 -7.663 3.964 1.00 97.25 86 LEU A O 1
ATOM 644 N N . GLU A 1 87 ? -8.218 -8.282 1.961 1.00 96.94 87 GLU A N 1
ATOM 645 C CA . GLU A 1 87 ? -9.616 -8.384 2.390 1.00 96.94 87 GLU A CA 1
ATOM 646 C C . GLU A 1 87 ? -9.817 -9.412 3.514 1.00 96.94 87 GLU A C 1
ATO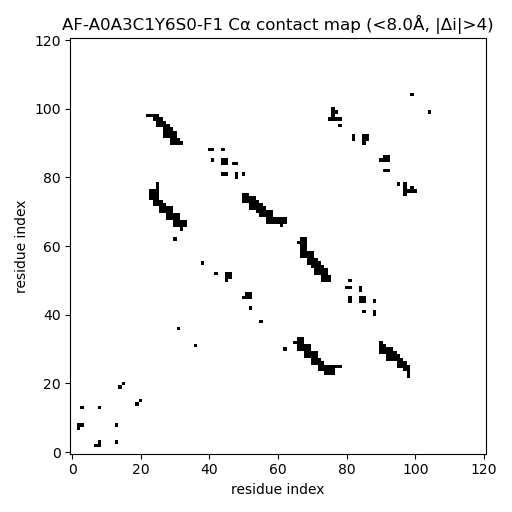M 648 O O . GLU A 1 87 ? -10.481 -9.114 4.506 1.00 96.94 87 GLU A O 1
ATOM 653 N N . ARG A 1 88 ? -9.177 -10.591 3.438 1.00 96.44 88 ARG A N 1
ATOM 654 C CA . ARG A 1 88 ? -9.223 -11.597 4.524 1.00 96.44 88 ARG A CA 1
ATOM 655 C C . ARG A 1 88 ? -8.635 -11.088 5.839 1.00 96.44 88 ARG A C 1
ATOM 657 O O . ARG A 1 88 ? -9.067 -11.529 6.899 1.00 96.44 88 ARG A O 1
ATOM 664 N N . TYR A 1 89 ? -7.661 -10.185 5.771 1.00 95.62 89 TYR A N 1
ATOM 665 C CA . TYR A 1 89 ? -7.079 -9.521 6.940 1.00 95.62 89 TYR A CA 1
ATOM 666 C C . TYR A 1 89 ? -7.912 -8.316 7.422 1.00 95.62 89 TYR A C 1
ATOM 668 O O . TYR A 1 89 ? -7.548 -7.679 8.408 1.00 95.62 89 TYR A O 1
ATOM 676 N N . GLY A 1 90 ? -9.040 -8.016 6.768 1.00 95.19 90 GLY A N 1
ATOM 677 C CA . GLY A 1 90 ? -9.946 -6.926 7.136 1.00 95.19 90 GLY A CA 1
ATOM 678 C C . GLY A 1 90 ? -9.604 -5.576 6.502 1.00 95.19 90 GLY A C 1
ATOM 679 O O . GLY A 1 90 ? -10.133 -4.548 6.929 1.00 95.19 90 GLY A O 1
ATOM 680 N N . TYR A 1 91 ? -8.729 -5.553 5.496 1.00 96.75 91 TYR A N 1
ATOM 681 C CA . TYR A 1 91 ? -8.343 -4.339 4.785 1.00 96.75 91 TYR A CA 1
ATOM 682 C C . TYR A 1 91 ? -9.065 -4.225 3.442 1.00 96.75 91 TYR A C 1
ATOM 684 O O . TYR A 1 91 ? -9.204 -5.200 2.713 1.00 96.75 91 TYR A O 1
ATOM 692 N N . GLU A 1 92 ? -9.487 -3.019 3.074 1.00 96.75 92 GLU A N 1
ATOM 693 C CA . GLU A 1 92 ? -10.183 -2.785 1.803 1.00 96.75 92 GLU A CA 1
ATOM 694 C C . GLU A 1 92 ? -9.239 -2.133 0.796 1.00 96.75 92 GLU A C 1
ATOM 696 O O . GLU A 1 92 ? -8.650 -1.090 1.084 1.00 96.75 92 GLU A O 1
ATOM 701 N N . THR A 1 93 ? -9.119 -2.705 -0.399 1.00 97.44 93 THR A N 1
ATOM 702 C CA . THR A 1 93 ? -8.371 -2.062 -1.486 1.00 97.44 93 THR A CA 1
ATOM 703 C C . THR A 1 93 ? -9.247 -0.995 -2.139 1.00 97.44 93 THR A C 1
ATOM 705 O O . THR A 1 93 ? -10.309 -1.295 -2.671 1.00 97.44 93 THR A O 1
ATOM 708 N N . LEU A 1 94 ? -8.801 0.260 -2.092 1.00 96.06 94 LEU A N 1
ATOM 709 C CA . LEU A 1 94 ? -9.502 1.413 -2.663 1.00 96.06 94 LEU A CA 1
ATOM 710 C C . LEU A 1 94 ? -9.147 1.638 -4.133 1.00 96.06 94 LEU A C 1
ATOM 712 O O . LEU A 1 94 ? -9.986 2.067 -4.920 1.00 96.06 94 LEU A O 1
ATOM 716 N N . SER A 1 95 ? -7.884 1.410 -4.489 1.00 93.62 95 SER A N 1
ATOM 717 C CA . SER A 1 95 ? -7.403 1.545 -5.861 1.00 93.62 95 SER A CA 1
ATOM 718 C C . SER A 1 95 ? -6.134 0.737 -6.070 1.00 93.62 95 SER A C 1
ATOM 720 O O . SER A 1 95 ? -5.283 0.683 -5.179 1.00 93.62 95 SER A O 1
ATOM 722 N N . THR A 1 96 ? -5.964 0.243 -7.288 1.00 92.62 96 THR A N 1
ATOM 723 C CA . THR A 1 96 ? -4.757 -0.438 -7.745 1.00 92.62 96 THR A CA 1
ATOM 724 C C . THR A 1 96 ? -4.215 0.304 -8.964 1.00 92.62 96 THR A C 1
ATOM 726 O O . THR A 1 96 ? -4.933 0.518 -9.936 1.00 92.62 96 THR A O 1
ATOM 729 N N . ASP A 1 97 ? -2.943 0.682 -8.911 1.00 87.62 97 ASP A N 1
ATOM 730 C CA . ASP A 1 97 ? -2.138 1.115 -10.051 1.00 87.62 97 ASP A CA 1
ATOM 731 C C . ASP A 1 97 ? -1.097 0.024 -10.304 1.00 87.62 97 ASP A C 1
ATOM 733 O O . ASP A 1 97 ? -0.000 0.026 -9.742 1.00 87.62 97 ASP A O 1
ATOM 737 N N . ALA A 1 98 ? -1.503 -0.979 -11.076 1.00 76.44 98 ALA A N 1
ATOM 738 C CA . ALA A 1 98 ? -0.614 -2.015 -11.566 1.00 76.44 98 ALA A CA 1
ATOM 739 C C . ALA A 1 98 ? -0.114 -1.609 -12.957 1.00 76.44 98 ALA A C 1
ATOM 741 O O . ALA A 1 98 ? -0.906 -1.064 -13.733 1.00 76.44 98 ALA A O 1
ATOM 742 N N . PRO A 1 99 ? 1.144 -1.921 -13.321 1.00 64.94 99 PRO A N 1
ATOM 743 C CA . PRO A 1 99 ? 1.663 -1.680 -14.666 1.00 64.94 99 PRO A CA 1
ATOM 744 C C . PRO A 1 99 ? 0.723 -2.220 -15.755 1.00 64.94 99 PRO A C 1
ATOM 746 O O . PRO A 1 99 ? 0.631 -1.630 -16.831 1.00 64.94 99 PRO A O 1
ATOM 749 N N . GLY A 1 100 ? -0.039 -3.278 -15.437 1.00 55.81 100 GLY A N 1
ATOM 750 C CA . GLY A 1 100 ? -0.925 -3.968 -16.364 1.00 55.81 100 GLY A CA 1
ATOM 751 C C . GLY A 1 100 ? -0.120 -4.612 -17.492 1.00 55.81 100 GLY A C 1
ATOM 752 O O . GLY A 1 100 ? 1.004 -4.219 -17.782 1.00 55.81 100 GLY A O 1
ATOM 753 N N . ASP A 1 101 ? -0.673 -5.615 -18.169 1.00 57.78 101 ASP A N 1
ATOM 754 C CA . ASP A 1 101 ? -0.140 -5.944 -19.493 1.00 57.78 101 ASP A CA 1
ATOM 755 C C . ASP A 1 101 ? -0.500 -4.762 -20.410 1.00 57.78 101 ASP A C 1
ATOM 757 O O . ASP A 1 101 ? -1.697 -4.486 -20.568 1.00 57.78 101 ASP A O 1
ATOM 761 N N . PRO A 1 102 ? 0.470 -4.057 -21.025 1.00 59.09 102 PRO A N 1
ATOM 762 C CA . PRO A 1 102 ? 0.176 -2.965 -21.952 1.00 59.09 102 PRO A CA 1
ATOM 763 C C . PRO A 1 102 ? -0.835 -3.377 -23.033 1.00 59.09 102 PRO A C 1
ATOM 765 O O . PRO A 1 102 ? -1.691 -2.588 -23.417 1.00 59.09 102 PRO A O 1
ATOM 768 N N . ARG A 1 103 ? -0.824 -4.654 -23.444 1.00 55.81 103 ARG A N 1
ATOM 769 C CA . ARG A 1 103 ? -1.759 -5.210 -24.433 1.00 55.81 103 ARG A CA 1
ATOM 770 C C . ARG A 1 103 ? -3.181 -5.354 -23.900 1.00 55.81 103 ARG A C 1
ATOM 772 O O . ARG A 1 103 ? -4.136 -5.180 -24.655 1.00 55.81 103 ARG A O 1
ATOM 779 N N . LEU A 1 104 ? -3.339 -5.701 -22.621 1.00 59.16 104 LEU A N 1
ATOM 780 C CA . LEU A 1 104 ? -4.655 -5.741 -21.977 1.00 59.16 104 LEU A CA 1
ATOM 781 C C . LEU A 1 104 ? -5.194 -4.322 -21.804 1.00 59.16 104 LEU A C 1
ATOM 783 O O . LEU A 1 104 ? -6.353 -4.080 -22.121 1.00 59.16 104 LEU A O 1
ATOM 787 N N . ARG A 1 105 ? -4.332 -3.375 -21.419 1.00 63.34 105 ARG A N 1
ATOM 788 C CA . ARG A 1 105 ? -4.695 -1.962 -21.279 1.00 63.34 105 ARG A CA 1
ATOM 789 C C . ARG A 1 105 ? -5.169 -1.357 -22.600 1.00 63.34 105 ARG A C 1
ATOM 791 O O . ARG A 1 105 ? -6.227 -0.737 -22.628 1.00 63.34 105 ARG A O 1
ATOM 798 N N . ASP A 1 106 ? -4.453 -1.597 -23.695 1.00 69.88 106 ASP A N 1
ATOM 799 C CA . ASP A 1 106 ? -4.855 -1.138 -25.030 1.00 69.88 106 ASP A CA 1
ATOM 800 C C . ASP A 1 106 ? -6.197 -1.742 -25.460 1.00 69.88 106 ASP A C 1
ATOM 802 O O . ASP A 1 106 ? -7.059 -1.052 -26.007 1.00 69.88 106 ASP A O 1
ATOM 806 N N . ARG A 1 107 ? -6.411 -3.031 -25.171 1.00 71.12 107 ARG A N 1
ATOM 807 C CA . ARG A 1 107 ? -7.669 -3.720 -25.477 1.00 71.12 107 ARG A CA 1
ATOM 808 C C . ARG A 1 107 ? -8.841 -3.178 -24.661 1.00 71.12 107 ARG A C 1
ATOM 810 O O . ARG A 1 107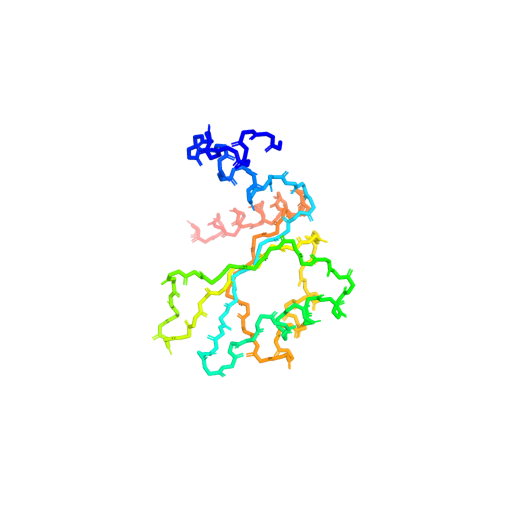 ? -9.932 -3.013 -25.207 1.00 71.12 107 ARG A O 1
ATOM 817 N N . ASP A 1 108 ? -8.633 -2.920 -23.376 1.00 74.81 108 ASP A N 1
ATOM 818 C CA . ASP A 1 108 ? -9.661 -2.385 -22.486 1.00 74.81 108 ASP A CA 1
ATOM 819 C C . ASP A 1 108 ? -10.000 -0.934 -22.852 1.00 74.81 108 ASP A C 1
ATOM 821 O O . ASP A 1 108 ? -11.177 -0.576 -22.896 1.00 74.81 108 ASP A O 1
ATOM 825 N N . MET A 1 109 ? -9.003 -0.132 -23.243 1.00 77.88 109 MET A N 1
ATOM 826 C CA . MET A 1 109 ? -9.214 1.217 -23.781 1.00 77.88 109 MET A CA 1
ATOM 827 C C . MET A 1 109 ? -9.960 1.205 -25.119 1.00 77.88 109 MET A C 1
ATOM 829 O O . MET A 1 109 ? -10.862 2.018 -25.321 1.00 77.88 109 MET A O 1
ATOM 833 N N . ALA A 1 110 ? -9.641 0.270 -26.019 1.00 83.88 110 ALA A N 1
ATOM 834 C CA . ALA A 1 110 ? -10.364 0.115 -27.281 1.00 83.88 110 ALA A CA 1
ATOM 835 C C . ALA A 1 110 ? -11.849 -0.212 -27.043 1.00 83.88 110 ALA A C 1
ATOM 837 O O . ALA A 1 110 ? -12.720 0.398 -27.658 1.00 83.88 110 ALA A O 1
ATOM 838 N N . ARG A 1 111 ? -12.142 -1.110 -26.093 1.00 81.81 111 ARG A N 1
ATOM 839 C CA . ARG A 1 111 ? -13.517 -1.451 -25.692 1.00 81.81 111 ARG A CA 1
ATOM 840 C C . ARG A 1 111 ? -14.246 -0.292 -25.016 1.00 81.81 111 ARG A C 1
ATOM 842 O O . ARG A 1 111 ? -15.425 -0.086 -25.277 1.00 81.81 111 ARG A O 1
ATOM 849 N N . ALA A 1 112 ? -13.567 0.461 -24.152 1.00 82.81 112 ALA A N 1
ATOM 850 C CA . ALA A 1 112 ? -14.153 1.631 -23.501 1.00 82.81 112 ALA A CA 1
ATOM 851 C C . ALA A 1 112 ? -14.532 2.715 -24.524 1.00 82.81 112 ALA A C 1
ATOM 853 O O . ALA A 1 112 ? -15.628 3.266 -24.452 1.00 82.81 112 ALA A O 1
ATOM 854 N N . ASN A 1 113 ? -13.669 2.966 -25.513 1.00 82.31 113 ASN A N 1
ATOM 855 C CA . ASN A 1 113 ? -13.957 3.901 -26.602 1.00 82.31 113 ASN A CA 1
ATOM 856 C C . ASN A 1 113 ? -15.126 3.434 -27.479 1.00 82.31 113 ASN A C 1
ATOM 858 O O . ASN A 1 113 ? -15.957 4.248 -27.872 1.00 82.31 113 ASN A O 1
ATOM 862 N N . GLU A 1 114 ? -15.221 2.134 -27.757 1.00 87.06 114 GLU A N 1
ATOM 863 C CA . GLU A 1 114 ? -16.356 1.559 -28.485 1.00 87.06 114 GLU A CA 1
ATOM 864 C C . GLU A 1 114 ? -17.677 1.749 -27.718 1.00 87.06 114 GLU A C 1
ATOM 866 O O . GLU A 1 114 ? -18.679 2.155 -28.302 1.00 87.06 114 GLU A O 1
ATOM 871 N N . LEU A 1 115 ? -17.676 1.545 -26.397 1.00 84.75 115 LEU A N 1
ATOM 872 C CA . LEU A 1 115 ? -18.849 1.781 -25.550 1.00 84.75 115 LEU A CA 1
ATOM 873 C C . LEU A 1 115 ? -19.266 3.255 -25.511 1.00 84.75 115 LEU A C 1
ATOM 875 O O . LEU A 1 115 ? -20.457 3.542 -25.597 1.00 84.75 115 LEU A O 1
ATOM 879 N N . LEU A 1 116 ? -18.311 4.185 -25.406 1.00 86.00 116 LEU A N 1
ATOM 880 C CA . LEU A 1 116 ? -18.597 5.623 -25.466 1.00 86.00 116 LEU A CA 1
ATOM 881 C C . LEU A 1 116 ? -19.242 6.002 -26.800 1.00 86.00 116 LEU A C 1
ATOM 883 O O . LEU A 1 116 ? -20.242 6.709 -26.812 1.00 86.00 116 LEU A O 1
ATOM 887 N N . HIS A 1 117 ? -18.735 5.456 -27.906 1.00 83.56 117 HIS A N 1
ATOM 888 C CA . HIS A 1 117 ? -19.301 5.697 -29.228 1.00 83.56 117 HIS A CA 1
ATOM 889 C C . HIS A 1 117 ? -20.752 5.202 -29.357 1.00 83.56 117 HIS A C 1
ATOM 891 O O . HIS A 1 117 ? -21.581 5.877 -29.958 1.00 83.56 117 HIS A O 1
ATOM 897 N N . ILE A 1 118 ? -21.076 4.047 -28.767 1.00 88.94 118 ILE A N 1
ATOM 898 C CA . ILE A 1 118 ? -22.442 3.497 -28.759 1.00 88.94 118 ILE A CA 1
ATOM 899 C C . ILE A 1 118 ? -23.391 4.345 -27.898 1.00 88.94 118 ILE A C 1
ATOM 901 O O . ILE A 1 118 ? -24.574 4.429 -28.206 1.00 88.94 118 ILE A O 1
ATOM 905 N N . LEU A 1 119 ? -22.893 4.955 -26.820 1.00 80.31 119 LEU A N 1
ATOM 906 C CA . LEU A 1 119 ? -23.687 5.774 -25.895 1.00 80.31 119 LEU A CA 1
ATOM 907 C C . LEU A 1 119 ? -23.911 7.216 -26.379 1.00 80.31 119 LEU A C 1
ATOM 909 O O . LEU A 1 119 ? -24.753 7.916 -25.820 1.00 80.31 119 LEU A O 1
ATOM 913 N N . GLU A 1 120 ? -23.155 7.667 -27.380 1.00 73.50 120 GLU A N 1
ATOM 914 C CA . GLU A 1 120 ? -23.323 8.969 -28.042 1.00 73.50 120 GLU A CA 1
ATOM 915 C C . GLU A 1 120 ? -24.317 8.928 -29.228 1.00 73.50 120 GLU A C 1
ATOM 917 O O . GLU A 1 120 ? -24.557 9.960 -29.859 1.00 73.50 120 GLU A O 1
ATOM 922 N N . LEU A 1 121 ? -24.907 7.757 -29.512 1.00 52.41 121 LEU A N 1
ATOM 923 C CA . LEU A 1 121 ? -25.994 7.515 -30.477 1.00 52.41 121 LEU A CA 1
ATOM 924 C C .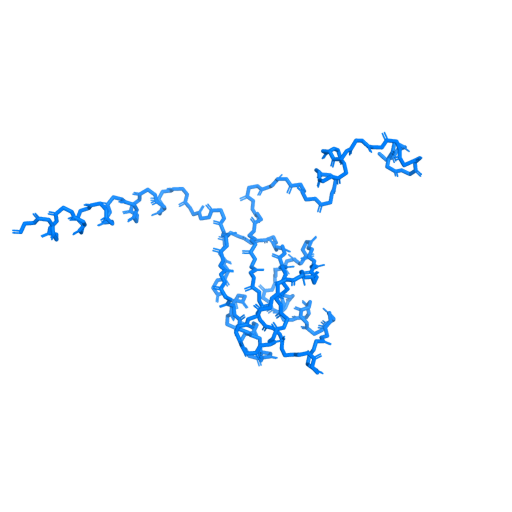 LEU A 1 121 ? -27.372 7.533 -29.797 1.00 52.41 121 LEU A C 1
ATOM 926 O O . LEU A 1 121 ? -28.316 8.055 -30.436 1.00 52.41 121 LEU A O 1
#

Sequence (121 aa):
MAKFLSGDLTAAEKLETIFPESADTSRLLVAVHPADYSASAIAKAVEDCDVQLLGLTVTTMRTRGGRHVVLLRVAAADTRSLERSLERYGYETLSTDAPGDPRLRDRDMARANELLHILEL

Foldseek 3Di:
DVCVVVVVDDPVRVCCVLPPDDLQKKKWKKWAAPVLDDPVLLQVLQVVLVKHWSDKAFDPDADPVRTTIIMTIIRHQDCPSSQVSCVVSVMHTPDMDHSHDVVVVVVVVVVVVVVVVVVVD

pLDDT: mean 87.73, std 11.26, range [52.41, 98.12]

Nearest PDB structures (foldseek):
  3ab2-assembly4_O  TM=6.349E-01  e=8.190E-03  Corynebacterium glutamicum
  3ab4-assembly3_L  TM=7.024E-01  e=2.375E-02  Corynebacterium glutamicum
  3ab2-assembly1_C  TM=6.485E-01  e=1.631E-02  Corynebacterium glutamicum
  2qmw-assembly1_A-2  TM=5.861E-01  e=3.051E-02  Staphylococcus aureus subsp. aureus Mu50
  2qmx-assembly1_A  TM=5.918E-01  e=5.708E-02  Chlorobaculum tepidum TLS

Mean predicted aligned error: 8.36 Å

Secondary structure (DSSP, 8-state):
-HHHHHT---HHHHHHHHS---TT-EEEEEEE-GGG--HHHHHHHHHTTT--EEEEEEEEEE-TT--EEEEEEES-S--HHHHHHHHHTTPEEEEEE----HHHHHHHHHHHHHHHHHHT-